Protein AF-A0A061R575-F1 (afdb_monomer_lite)

Foldseek 3Di:
DDDDPPPCLPDALNVLLVVLVVLLVVLVVVLVVCVVVVVVVSNLVSLLSNVVSVVSNLVSLCPGPDPSVVDDRDPDDDPVVVSCVRNPPPPDPDPPPDPDDPDDDDDDDDDDDDDDDDDDPDPDDDPDDDDDDPDPDPDDDDDDDDDDDDDDDDDD

Organism: NCBI:txid582737

Structure (mmCIF, N/CA/C/O backbone):
data_AF-A0A061R575-F1
#
_entry.id   AF-A0A061R575-F1
#
loop_
_atom_site.group_PDB
_atom_site.id
_atom_site.type_symbol
_atom_site.label_atom_id
_atom_site.label_alt_id
_atom_site.label_comp_id
_atom_site.label_asym_id
_atom_site.label_entity_id
_atom_site.label_seq_id
_atom_site.pdbx_PDB_ins_code
_atom_site.Cartn_x
_atom_site.Cartn_y
_atom_site.Cartn_z
_atom_site.occupancy
_atom_site.B_iso_or_equiv
_atom_site.auth_seq_id
_atom_site.auth_comp_id
_atom_site.auth_asym_id
_atom_site.auth_atom_id
_atom_site.pdbx_PDB_model_num
ATOM 1 N N . CYS A 1 1 ? -20.274 30.004 26.695 1.00 40.12 1 CYS A N 1
ATOM 2 C CA . CYS A 1 1 ? -19.547 29.298 25.624 1.00 40.12 1 CYS A CA 1
ATOM 3 C C . CYS A 1 1 ? -18.189 28.884 26.161 1.00 40.12 1 CYS A C 1
ATOM 5 O O . CYS A 1 1 ? -17.322 29.737 26.281 1.00 40.12 1 CYS A O 1
ATOM 7 N N . GLY A 1 2 ? -18.043 27.631 26.593 1.00 44.88 2 GLY A N 1
ATOM 8 C CA . GLY A 1 2 ? -16.719 27.088 26.903 1.00 44.88 2 GLY A CA 1
ATOM 9 C C . GLY A 1 2 ? -15.979 26.779 25.597 1.00 44.88 2 GLY A C 1
ATOM 10 O O . GLY A 1 2 ? -16.652 26.447 24.616 1.00 44.88 2 GLY A O 1
ATOM 11 N N . PRO A 1 3 ? -14.646 26.925 25.543 1.00 55.41 3 PRO A N 1
ATOM 12 C CA . PRO A 1 3 ? -13.882 26.509 24.375 1.00 55.41 3 PRO A CA 1
ATOM 13 C C . PRO A 1 3 ? -14.069 25.000 24.164 1.00 55.41 3 PRO A C 1
ATOM 15 O O . PRO A 1 3 ? -14.052 24.224 25.120 1.00 55.41 3 PRO A O 1
ATOM 18 N N . ALA A 1 4 ? -14.320 24.604 22.916 1.00 45.78 4 ALA A N 1
ATOM 19 C CA . ALA A 1 4 ? -14.393 23.205 22.517 1.00 45.78 4 ALA A CA 1
ATOM 20 C C . ALA A 1 4 ? -13.073 22.499 22.875 1.00 45.78 4 ALA A C 1
ATOM 22 O O . ALA A 1 4 ? -12.019 23.133 22.789 1.00 45.78 4 ALA A O 1
ATOM 23 N N . PRO A 1 5 ? -13.099 21.213 23.262 1.00 53.09 5 PRO A N 1
ATOM 24 C CA . PRO A 1 5 ? -11.868 20.475 23.450 1.00 53.09 5 PRO A CA 1
ATOM 25 C C . PRO A 1 5 ? -11.225 20.337 22.070 1.00 53.09 5 PRO A C 1
ATOM 27 O O . PRO A 1 5 ? -11.738 19.626 21.204 1.00 53.09 5 PRO A O 1
ATOM 30 N N . GLU A 1 6 ? -10.129 21.060 21.852 1.00 48.12 6 GLU A N 1
ATOM 31 C CA . GLU A 1 6 ? -9.140 20.732 20.834 1.00 48.12 6 GLU A CA 1
ATOM 32 C C . GLU A 1 6 ? -8.735 19.283 21.086 1.00 48.12 6 GLU A C 1
ATOM 34 O O . GLU A 1 6 ? -7.987 18.958 22.008 1.00 48.12 6 GLU A O 1
ATOM 39 N N . ALA A 1 7 ? -9.368 18.390 20.330 1.00 48.50 7 ALA A N 1
ATOM 40 C CA . ALA A 1 7 ? -9.127 16.972 20.389 1.00 48.50 7 ALA A CA 1
ATOM 41 C C . ALA A 1 7 ? -7.641 16.756 20.123 1.00 48.50 7 ALA A C 1
ATOM 43 O O . ALA A 1 7 ? -7.135 17.089 19.053 1.00 48.50 7 ALA A O 1
ATOM 44 N N . ALA A 1 8 ? -6.963 16.208 21.125 1.00 47.75 8 ALA A N 1
ATOM 45 C CA . ALA A 1 8 ? -5.613 15.700 21.035 1.00 47.75 8 ALA A CA 1
ATOM 46 C C . ALA A 1 8 ? -5.536 14.670 19.894 1.00 47.75 8 ALA A C 1
ATOM 48 O O . ALA A 1 8 ? -5.775 13.478 20.074 1.00 47.75 8 ALA A O 1
ATOM 49 N N . ILE A 1 9 ? -5.214 15.150 18.698 1.00 57.19 9 ILE A N 1
ATOM 50 C CA . ILE A 1 9 ? -4.926 14.356 17.500 1.00 57.19 9 ILE A CA 1
ATOM 51 C C . ILE A 1 9 ? -3.533 13.706 17.555 1.00 57.19 9 ILE A C 1
ATOM 53 O O . ILE A 1 9 ? -3.105 13.112 16.574 1.00 57.19 9 ILE A O 1
ATOM 57 N N . ASP A 1 10 ? -2.837 13.779 18.694 1.00 54.81 10 ASP A N 1
ATOM 58 C CA . ASP A 1 10 ? -1.394 13.523 18.775 1.00 54.81 10 ASP A CA 1
ATOM 59 C C . ASP A 1 10 ? -0.997 12.254 19.557 1.00 54.81 10 ASP A C 1
ATOM 61 O O . ASP A 1 10 ? 0.130 12.120 20.016 1.00 54.81 10 ASP A O 1
ATOM 65 N N . GLY A 1 11 ? -1.894 11.274 19.718 1.00 60.00 11 GLY A N 1
ATOM 66 C CA . GLY A 1 11 ? -1.464 10.000 20.325 1.00 60.00 11 GLY A CA 1
ATOM 67 C C . GLY A 1 11 ? -2.509 8.911 20.545 1.00 60.00 11 GLY A C 1
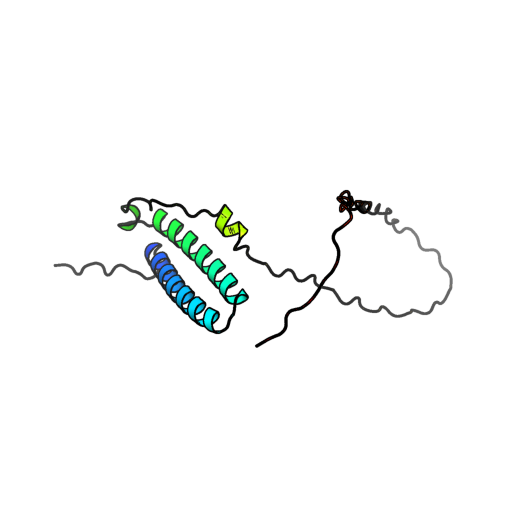ATOM 68 O O . GLY A 1 11 ? -2.146 7.788 20.882 1.00 60.00 11 GLY A O 1
ATOM 69 N N . GLY A 1 12 ? -3.799 9.203 20.357 1.00 66.06 12 GLY A N 1
ATOM 70 C CA . GLY A 1 12 ? -4.851 8.183 20.423 1.00 66.06 12 GLY A CA 1
ATOM 71 C C . GLY A 1 12 ? -4.932 7.315 19.154 1.00 66.06 12 GLY A C 1
ATOM 72 O O . GLY A 1 12 ? -4.374 7.693 18.119 1.00 66.06 12 GLY A O 1
ATOM 73 N N . PRO A 1 13 ? -5.698 6.204 19.176 1.00 71.12 13 PRO A N 1
ATOM 74 C CA . PRO A 1 13 ? -5.924 5.338 18.008 1.00 71.12 13 PRO A CA 1
ATOM 75 C C . PRO A 1 13 ? -6.340 6.114 16.746 1.00 71.12 13 PRO A C 1
ATOM 77 O O . PRO A 1 13 ? -5.897 5.814 15.640 1.00 71.12 13 PRO A O 1
ATOM 80 N N . THR A 1 14 ? -7.127 7.178 16.920 1.00 80.31 14 THR A N 1
ATOM 81 C CA . THR A 1 14 ? -7.562 8.094 15.855 1.00 80.31 14 THR A CA 1
ATOM 82 C C . THR A 1 14 ? -6.404 8.886 15.232 1.00 80.31 14 THR A C 1
ATOM 84 O O . THR A 1 14 ? -6.358 9.048 14.013 1.00 80.31 14 THR A O 1
ATOM 87 N N . GLY A 1 15 ? -5.448 9.353 16.043 1.00 85.81 15 GLY A N 1
ATOM 88 C CA . GLY A 1 15 ? -4.249 10.049 15.560 1.00 85.81 15 GLY A CA 1
ATOM 89 C C . GLY A 1 15 ? -3.336 9.111 14.770 1.00 85.81 15 GLY A C 1
ATOM 90 O O . GLY A 1 15 ? -2.869 9.459 13.687 1.00 85.81 15 GLY A O 1
ATOM 91 N N . GLN A 1 16 ? -3.180 7.871 15.242 1.00 89.50 16 GLN A N 1
ATOM 92 C CA . GLN A 1 16 ? -2.421 6.843 14.527 1.00 89.50 16 GLN A CA 1
ATOM 93 C C . GLN A 1 16 ? -3.052 6.501 13.167 1.00 89.50 16 GLN A C 1
ATOM 95 O O . GLN A 1 16 ? -2.340 6.388 12.169 1.00 89.50 16 GLN A O 1
ATOM 100 N N . VAL A 1 17 ? -4.383 6.381 13.093 1.00 91.50 17 VAL A N 1
ATOM 101 C CA . VAL A 1 17 ? -5.099 6.182 11.820 1.00 91.50 17 VAL A CA 1
ATOM 102 C C . VAL A 1 17 ? -4.820 7.334 10.850 1.00 91.50 17 VAL A C 1
ATOM 104 O O . VAL A 1 17 ? -4.501 7.081 9.688 1.00 91.50 17 VAL A O 1
ATOM 107 N N . ALA A 1 18 ? -4.875 8.585 11.316 1.00 91.88 18 ALA A N 1
ATOM 108 C CA . ALA A 1 18 ? -4.582 9.753 10.485 1.00 91.88 18 ALA A CA 1
ATOM 109 C C . ALA A 1 18 ? -3.135 9.745 9.956 1.00 91.88 18 ALA A C 1
ATOM 111 O O . ALA A 1 18 ? -2.914 9.939 8.760 1.00 91.88 18 ALA A O 1
ATOM 112 N N . GLN A 1 19 ? -2.158 9.436 10.813 1.00 94.81 19 GLN A N 1
ATOM 113 C CA . GLN A 1 19 ? -0.751 9.323 10.416 1.00 94.81 19 GLN A CA 1
ATOM 114 C C . GLN A 1 19 ? -0.520 8.220 9.376 1.00 94.81 19 GLN A C 1
ATOM 116 O O . GLN A 1 19 ? 0.252 8.403 8.436 1.00 94.81 19 GLN A O 1
ATOM 121 N N . LEU A 1 20 ? -1.175 7.065 9.517 1.00 96.38 20 LEU A N 1
ATOM 122 C CA . LEU A 1 20 ? -1.047 5.964 8.558 1.00 96.38 20 LEU A CA 1
ATOM 123 C C . LEU A 1 20 ? -1.705 6.291 7.208 1.00 96.38 20 LEU A C 1
ATOM 125 O O . LEU A 1 20 ? -1.206 5.863 6.164 1.00 96.38 20 LEU A O 1
ATOM 129 N N . LEU A 1 21 ? -2.794 7.066 7.207 1.00 96.25 21 LEU A N 1
ATOM 130 C CA . LEU A 1 21 ? -3.419 7.565 5.979 1.00 96.25 21 LEU A CA 1
ATOM 131 C C . LEU A 1 21 ? -2.500 8.545 5.236 1.00 96.25 21 LEU A C 1
ATOM 133 O O . LEU A 1 21 ? -2.337 8.416 4.021 1.00 96.25 21 LEU A O 1
ATOM 137 N N . ASP A 1 22 ? -1.844 9.458 5.954 1.00 97.44 22 ASP A N 1
ATOM 138 C CA . ASP A 1 22 ? -0.853 10.369 5.367 1.00 97.44 22 ASP A CA 1
ATOM 139 C C . ASP A 1 22 ? 0.370 9.610 4.818 1.00 97.44 22 ASP A C 1
ATOM 141 O O . ASP A 1 22 ? 0.833 9.846 3.699 1.00 97.44 22 ASP A O 1
ATOM 145 N N . GLN A 1 23 ? 0.844 8.590 5.540 1.00 98.12 23 GLN A N 1
ATOM 146 C CA . GLN A 1 23 ? 1.894 7.704 5.033 1.00 98.12 23 GLN A CA 1
ATOM 147 C C . GLN A 1 23 ? 1.476 6.991 3.741 1.00 98.12 23 GLN A C 1
ATOM 149 O O . GLN A 1 23 ? 2.274 6.914 2.808 1.00 98.12 23 GLN A O 1
ATOM 154 N N . ASN A 1 24 ? 0.237 6.499 3.644 1.00 98.19 24 ASN A N 1
ATOM 155 C CA . ASN A 1 24 ? -0.270 5.883 2.415 1.00 98.19 24 ASN A CA 1
ATOM 156 C C . ASN A 1 24 ? -0.312 6.876 1.245 1.00 98.19 24 ASN A C 1
ATOM 158 O O . ASN A 1 24 ? 0.049 6.505 0.126 1.00 98.19 24 ASN A O 1
ATOM 162 N N . PHE A 1 25 ? -0.693 8.132 1.491 1.00 98.25 25 PHE A N 1
ATOM 163 C CA . PHE A 1 25 ? -0.645 9.186 0.475 1.00 98.25 25 PHE A CA 1
ATOM 164 C C . PHE A 1 25 ? 0.780 9.384 -0.069 1.00 98.25 25 PHE A C 1
ATOM 166 O O . PHE A 1 25 ? 0.998 9.369 -1.286 1.00 98.25 25 PHE A O 1
ATOM 173 N N . ASN A 1 26 ? 1.764 9.470 0.827 1.00 98.44 26 ASN A N 1
ATOM 174 C CA . ASN A 1 26 ? 3.173 9.593 0.455 1.00 98.44 26 ASN A CA 1
ATOM 175 C C . ASN A 1 26 ? 3.703 8.346 -0.275 1.00 98.44 26 ASN A C 1
ATOM 177 O O . ASN A 1 26 ? 4.424 8.472 -1.266 1.00 98.44 26 ASN A O 1
ATOM 181 N N . ILE A 1 27 ? 3.298 7.143 0.147 1.00 98.50 27 ILE A N 1
ATOM 182 C CA . ILE A 1 27 ? 3.641 5.885 -0.533 1.00 98.50 27 ILE A CA 1
ATOM 183 C C . ILE A 1 27 ? 3.149 5.897 -1.985 1.00 98.50 27 ILE A C 1
ATOM 185 O O . ILE A 1 27 ? 3.919 5.580 -2.891 1.00 98.50 27 ILE A O 1
ATOM 189 N N . ILE A 1 28 ? 1.901 6.305 -2.235 1.00 98.38 28 ILE A N 1
ATOM 190 C CA . ILE A 1 28 ? 1.345 6.385 -3.596 1.00 98.38 28 ILE A CA 1
ATOM 191 C C . ILE A 1 28 ? 2.142 7.383 -4.446 1.00 98.38 28 ILE A C 1
ATOM 193 O O . ILE A 1 28 ? 2.475 7.096 -5.600 1.00 98.38 28 ILE A O 1
ATOM 197 N N . ALA A 1 29 ? 2.481 8.545 -3.878 1.00 98.38 29 ALA A N 1
ATOM 198 C CA . ALA A 1 29 ? 3.309 9.535 -4.559 1.00 98.38 29 ALA A CA 1
ATOM 199 C C . ALA A 1 29 ? 4.695 8.972 -4.916 1.00 98.38 29 ALA A C 1
ATOM 201 O O . ALA A 1 29 ? 5.181 9.197 -6.025 1.00 98.38 29 ALA A O 1
ATOM 202 N N . GLN A 1 30 ? 5.302 8.193 -4.020 1.00 98.38 30 GLN A N 1
ATOM 203 C CA . GLN A 1 30 ? 6.595 7.560 -4.259 1.00 98.38 30 GLN A CA 1
ATOM 204 C C . GLN A 1 30 ? 6.513 6.443 -5.309 1.00 98.38 30 GLN A C 1
ATOM 206 O O . GLN A 1 30 ? 7.387 6.368 -6.171 1.00 98.38 30 GLN A O 1
ATOM 211 N N . ILE A 1 31 ? 5.452 5.628 -5.302 1.00 98.25 31 ILE A N 1
ATOM 212 C CA . ILE A 1 31 ? 5.215 4.613 -6.342 1.00 98.25 31 ILE A CA 1
ATOM 213 C C . ILE A 1 31 ? 5.143 5.279 -7.716 1.00 98.25 31 ILE A C 1
ATOM 215 O O . ILE A 1 31 ? 5.778 4.816 -8.665 1.00 98.25 31 ILE A O 1
ATOM 219 N N . ARG A 1 32 ? 4.421 6.400 -7.825 1.00 98.25 32 ARG A N 1
ATOM 220 C CA . ARG A 1 32 ? 4.332 7.170 -9.072 1.00 98.25 32 ARG A CA 1
ATOM 221 C C . ARG A 1 32 ? 5.708 7.613 -9.570 1.00 98.25 32 ARG A C 1
ATOM 223 O O . ARG A 1 32 ? 5.976 7.492 -10.763 1.00 98.25 32 ARG A O 1
ATOM 230 N N . GLU A 1 33 ? 6.577 8.111 -8.693 1.00 98.38 33 GLU A N 1
ATOM 231 C CA . GLU A 1 33 ? 7.938 8.490 -9.091 1.00 98.38 33 GLU A CA 1
ATOM 232 C C . GLU A 1 33 ? 8.779 7.269 -9.479 1.00 98.38 33 GLU A C 1
ATOM 234 O O . GLU A 1 33 ? 9.414 7.270 -10.530 1.00 98.38 33 GLU A O 1
ATOM 239 N N . ASN A 1 34 ? 8.725 6.188 -8.703 1.00 98.19 34 ASN A N 1
ATOM 240 C CA . ASN A 1 34 ? 9.437 4.944 -8.992 1.00 98.19 34 ASN A CA 1
ATOM 241 C C . ASN A 1 34 ? 9.026 4.312 -10.332 1.00 98.19 34 ASN A C 1
ATOM 243 O O . ASN A 1 34 ? 9.876 3.734 -11.011 1.00 98.19 34 ASN A O 1
ATOM 247 N N . MET A 1 35 ? 7.758 4.444 -10.741 1.00 97.88 35 MET A N 1
ATOM 248 C CA . MET A 1 35 ? 7.278 3.976 -12.049 1.00 97.88 35 MET A CA 1
ATOM 249 C C . MET A 1 35 ? 7.977 4.687 -13.214 1.00 97.88 35 MET A C 1
ATOM 251 O O . MET A 1 35 ? 8.279 4.040 -14.212 1.00 97.88 35 MET A O 1
ATOM 255 N N . LYS A 1 36 ? 8.311 5.980 -13.080 1.00 97.75 36 LYS A N 1
ATOM 256 C CA . LYS A 1 36 ? 9.076 6.719 -14.107 1.00 97.75 36 LYS A CA 1
ATOM 257 C C . LYS A 1 36 ? 10.485 6.153 -14.303 1.00 97.75 36 LYS A C 1
ATOM 259 O O . LYS A 1 36 ? 11.054 6.279 -15.380 1.00 97.75 36 LYS A O 1
ATOM 264 N N . TRP A 1 37 ? 11.031 5.535 -13.258 1.00 96.88 37 TRP A N 1
ATOM 265 C CA . TRP A 1 37 ? 12.385 4.982 -13.217 1.00 96.88 37 TRP A CA 1
ATOM 266 C C . TRP A 1 37 ? 12.414 3.448 -13.234 1.00 96.88 37 TRP A C 1
ATOM 268 O O . TRP A 1 37 ? 13.467 2.869 -12.983 1.00 96.88 37 TRP A O 1
ATOM 278 N N . PHE A 1 38 ? 11.279 2.788 -13.497 1.00 96.31 38 PHE A N 1
ATOM 279 C CA . PHE A 1 38 ? 11.149 1.323 -13.539 1.00 96.31 38 PHE A CA 1
ATOM 280 C C . PHE A 1 38 ? 11.650 0.601 -12.269 1.00 96.31 38 PHE A C 1
ATOM 282 O O . PHE A 1 38 ? 12.144 -0.526 -12.320 1.00 96.31 38 PHE A O 1
ATOM 289 N N . ARG A 1 39 ? 11.495 1.237 -11.102 1.00 97.00 39 ARG A N 1
ATOM 290 C CA . ARG A 1 39 ? 11.936 0.729 -9.791 1.00 97.00 39 ARG A CA 1
ATOM 291 C C . ARG A 1 39 ? 10.924 -0.244 -9.175 1.00 97.00 39 ARG A C 1
ATOM 293 O O . ARG A 1 39 ? 10.198 0.081 -8.234 1.00 97.00 39 ARG A O 1
ATOM 300 N N . VAL A 1 40 ? 10.819 -1.436 -9.767 1.00 94.44 40 VAL A N 1
ATOM 301 C CA . VAL A 1 40 ? 9.810 -2.453 -9.401 1.00 94.44 40 VAL A CA 1
ATOM 302 C C . VAL A 1 40 ? 10.034 -3.027 -7.997 1.00 94.44 40 VAL A C 1
ATOM 304 O O . VAL A 1 40 ? 9.067 -3.248 -7.266 1.00 94.44 40 VAL A O 1
ATOM 307 N N . ASN A 1 41 ? 11.288 -3.232 -7.592 1.00 93.94 41 ASN A N 1
ATOM 308 C CA . ASN A 1 41 ? 11.609 -3.781 -6.271 1.00 93.94 41 ASN A CA 1
ATOM 309 C C . ASN A 1 41 ? 11.199 -2.805 -5.163 1.00 93.94 41 ASN A C 1
ATOM 311 O O . ASN A 1 41 ? 10.519 -3.181 -4.213 1.00 93.94 41 ASN A O 1
ATOM 315 N N . GLU A 1 42 ? 11.511 -1.523 -5.334 1.00 95.88 42 GLU A N 1
ATOM 316 C CA . GLU A 1 42 ? 11.108 -0.463 -4.416 1.00 95.88 42 GLU A CA 1
ATOM 317 C C . GLU A 1 42 ? 9.584 -0.317 -4.364 1.00 95.88 42 GLU A C 1
ATOM 319 O O . GLU A 1 42 ? 9.022 -0.139 -3.287 1.00 95.88 42 GLU A O 1
ATOM 324 N N . ASN A 1 43 ? 8.895 -0.443 -5.503 1.00 96.75 43 ASN A N 1
ATOM 325 C CA . ASN A 1 43 ? 7.431 -0.470 -5.526 1.00 96.75 43 ASN A CA 1
ATOM 326 C C . ASN A 1 43 ? 6.856 -1.662 -4.761 1.00 96.75 43 ASN A C 1
ATOM 328 O O . ASN A 1 43 ? 5.849 -1.506 -4.078 1.00 96.75 43 ASN A O 1
ATOM 332 N N . THR A 1 44 ? 7.502 -2.825 -4.827 1.00 95.00 44 THR A N 1
ATOM 333 C CA . THR A 1 44 ? 7.081 -4.016 -4.076 1.00 95.00 44 THR A CA 1
ATOM 334 C C . THR A 1 44 ? 7.183 -3.769 -2.569 1.00 95.00 44 THR A C 1
ATOM 336 O O . THR A 1 44 ? 6.207 -3.979 -1.850 1.00 95.00 44 THR A O 1
ATOM 339 N N . GLU A 1 45 ? 8.299 -3.210 -2.096 1.00 95.56 45 GLU A N 1
ATOM 340 C CA . GLU A 1 45 ? 8.478 -2.837 -0.683 1.00 95.56 45 GLU A CA 1
ATOM 341 C C . GLU A 1 45 ? 7.463 -1.780 -0.216 1.00 95.56 45 GLU A C 1
ATOM 343 O O . GLU A 1 45 ? 6.911 -1.858 0.887 1.00 95.56 45 GLU A O 1
ATOM 348 N N . LEU A 1 46 ? 7.164 -0.799 -1.069 1.00 97.31 46 LEU A N 1
ATOM 349 C CA . LEU A 1 46 ? 6.155 0.222 -0.787 1.00 97.31 46 LEU A CA 1
ATOM 350 C C . LEU A 1 46 ? 4.742 -0.363 -0.703 1.00 97.31 46 LEU A C 1
ATOM 352 O O . LEU A 1 46 ? 3.984 0.012 0.192 1.00 97.31 46 LEU A O 1
ATOM 356 N N . LEU A 1 47 ? 4.395 -1.307 -1.579 1.00 96.25 47 LEU A N 1
ATOM 357 C CA . LEU A 1 47 ? 3.111 -2.011 -1.540 1.00 96.25 47 LEU A CA 1
ATOM 358 C C . LEU A 1 47 ? 2.978 -2.888 -0.288 1.00 96.25 47 LEU A C 1
ATOM 360 O O . LEU A 1 47 ? 1.915 -2.902 0.334 1.00 96.25 47 LEU A O 1
ATOM 364 N N . ILE A 1 48 ? 4.056 -3.558 0.134 1.00 95.88 48 ILE A N 1
ATOM 365 C CA . ILE A 1 48 ? 4.106 -4.292 1.409 1.00 95.88 48 ILE A CA 1
ATOM 366 C C . ILE A 1 48 ? 3.820 -3.342 2.580 1.00 95.88 48 ILE A C 1
ATOM 368 O O . ILE A 1 48 ? 2.979 -3.645 3.430 1.00 95.88 48 ILE A O 1
ATOM 372 N N . ARG A 1 49 ? 4.463 -2.167 2.611 1.00 96.38 49 ARG A N 1
ATOM 373 C CA . ARG A 1 49 ? 4.213 -1.155 3.650 1.00 96.38 49 ARG A CA 1
ATOM 374 C C . ARG A 1 49 ? 2.776 -0.634 3.612 1.00 96.38 49 ARG A C 1
ATOM 376 O O . ARG A 1 49 ? 2.147 -0.513 4.657 1.00 96.38 49 ARG A O 1
ATOM 383 N N . MET A 1 50 ? 2.233 -0.371 2.424 1.00 96.31 50 MET A N 1
ATOM 384 C CA . MET A 1 50 ? 0.853 0.094 2.260 1.00 96.31 50 MET A CA 1
ATOM 385 C C . MET A 1 50 ? -0.167 -0.943 2.754 1.00 96.31 50 MET A C 1
ATOM 387 O O . MET A 1 50 ? -1.163 -0.578 3.386 1.00 96.31 50 MET A O 1
ATOM 391 N N . ARG A 1 51 ? 0.089 -2.240 2.521 1.00 95.62 51 ARG A N 1
ATOM 392 C CA . ARG A 1 51 ? -0.710 -3.338 3.091 1.00 95.62 51 ARG A CA 1
ATOM 393 C C . ARG A 1 51 ? -0.681 -3.290 4.617 1.00 95.62 51 ARG A C 1
ATOM 395 O O . ARG A 1 51 ? -1.742 -3.297 5.238 1.00 95.62 51 ARG A O 1
ATOM 402 N N . ASP A 1 52 ? 0.511 -3.218 5.207 1.00 95.25 52 ASP A N 1
ATOM 403 C CA . ASP A 1 52 ? 0.692 -3.200 6.665 1.00 95.25 52 ASP A CA 1
ATOM 404 C C . ASP A 1 52 ? -0.003 -1.979 7.302 1.00 95.25 52 ASP A C 1
ATOM 406 O O . ASP A 1 52 ? -0.717 -2.113 8.302 1.00 95.25 52 ASP A O 1
ATOM 410 N N . ASN A 1 53 ? 0.118 -0.803 6.678 1.00 95.94 53 ASN A N 1
ATOM 411 C CA . ASN A 1 53 ? -0.580 0.414 7.093 1.00 95.94 53 ASN A CA 1
ATOM 412 C C . ASN A 1 53 ? -2.098 0.248 7.029 1.00 95.94 53 ASN A C 1
ATOM 414 O O . ASN A 1 53 ? -2.799 0.610 7.968 1.00 95.94 53 ASN A O 1
ATOM 418 N N . THR A 1 54 ? -2.618 -0.325 5.942 1.00 94.50 54 THR A N 1
ATOM 419 C CA . THR A 1 54 ? -4.064 -0.520 5.774 1.00 94.50 54 THR A CA 1
ATOM 420 C C . THR A 1 54 ? -4.621 -1.494 6.810 1.00 94.50 54 THR A C 1
ATOM 422 O O . THR A 1 54 ? -5.669 -1.228 7.394 1.00 94.50 54 THR A O 1
ATOM 425 N N . LEU A 1 55 ? -3.910 -2.587 7.105 1.00 92.81 55 LEU A N 1
ATOM 426 C CA . LEU A 1 55 ? -4.295 -3.509 8.176 1.00 92.81 55 LEU A CA 1
ATOM 427 C C . LEU A 1 55 ? -4.302 -2.807 9.544 1.00 92.81 55 LEU A C 1
ATOM 429 O O . LEU A 1 55 ? -5.228 -2.985 10.333 1.00 92.81 55 LEU A O 1
ATOM 433 N N . SER A 1 56 ? -3.300 -1.964 9.793 1.00 92.81 56 SER A N 1
ATOM 434 C CA . SER A 1 56 ? -3.189 -1.179 11.025 1.00 92.81 56 SER A CA 1
ATOM 435 C C . SER A 1 56 ? -4.306 -0.138 11.150 1.00 92.81 56 SER A C 1
ATOM 437 O O . SER A 1 56 ? -4.869 0.011 12.230 1.00 92.81 56 SER A O 1
ATOM 439 N N . ILE A 1 57 ? -4.700 0.516 10.051 1.00 92.19 57 ILE A N 1
ATOM 440 C CA . ILE A 1 57 ? -5.848 1.434 10.003 1.00 92.19 57 ILE A CA 1
ATOM 441 C C . ILE A 1 57 ? -7.146 0.696 10.332 1.00 92.19 57 ILE A C 1
ATOM 443 O O . ILE A 1 57 ? -7.890 1.143 11.199 1.00 92.19 57 ILE A O 1
ATOM 447 N N . LEU A 1 58 ? -7.412 -0.444 9.684 1.00 90.38 58 LEU A N 1
ATOM 448 C CA . LEU A 1 58 ? -8.632 -1.223 9.925 1.00 90.38 58 LEU A CA 1
ATOM 449 C C . LEU A 1 58 ? -8.744 -1.663 11.391 1.00 90.38 58 LEU A C 1
ATOM 451 O O . LEU A 1 58 ? -9.820 -1.579 11.982 1.00 90.38 58 LEU A O 1
ATOM 455 N N . ASN A 1 59 ? -7.624 -2.076 11.986 1.00 88.50 59 ASN A N 1
ATOM 456 C CA . ASN A 1 59 ? -7.557 -2.428 13.402 1.00 88.50 59 ASN A CA 1
ATOM 457 C C . ASN A 1 59 ? -7.670 -1.201 14.320 1.00 88.50 59 ASN A C 1
ATOM 459 O O . ASN A 1 59 ? -8.268 -1.293 15.387 1.00 88.50 59 ASN A O 1
ATOM 463 N N . GLY A 1 60 ? -7.102 -0.057 13.937 1.00 89.00 60 GLY A N 1
ATOM 464 C CA . GLY A 1 60 ? -7.199 1.187 14.701 1.00 89.00 60 GLY A CA 1
ATOM 465 C C . GLY A 1 60 ? -8.621 1.742 14.717 1.00 89.00 60 GLY A C 1
ATOM 466 O O . GLY A 1 60 ? -9.101 2.178 15.758 1.00 89.00 60 GLY A O 1
ATOM 467 N N . MET A 1 61 ? -9.335 1.650 13.592 1.00 87.12 61 MET A N 1
ATOM 468 C CA . MET A 1 61 ? -10.736 2.063 13.490 1.00 87.12 61 MET A CA 1
ATOM 469 C C . MET A 1 61 ? -11.652 1.197 14.361 1.00 87.12 61 MET A C 1
ATOM 471 O O . MET A 1 61 ? -12.531 1.740 15.025 1.00 87.12 61 MET A O 1
ATOM 475 N N . SER A 1 62 ? -11.432 -0.123 14.416 1.00 83.19 62 SER A N 1
ATOM 476 C CA . SER A 1 62 ? -12.248 -1.019 15.250 1.00 83.19 62 SER A CA 1
ATOM 477 C C . SER A 1 62 ? -11.986 -0.876 16.753 1.00 83.19 62 SER A C 1
ATOM 479 O O . SER A 1 62 ? -12.886 -1.130 17.546 1.00 83.19 62 SER A O 1
ATOM 481 N N . GLN A 1 63 ? -10.773 -0.470 17.141 1.00 81.50 63 GLN A N 1
ATOM 482 C CA . GLN A 1 63 ? -10.358 -0.293 18.540 1.00 81.50 63 GLN A CA 1
ATOM 483 C C . GLN A 1 63 ? -10.482 1.151 19.041 1.00 81.50 63 GLN A C 1
ATOM 485 O O . GLN A 1 63 ? -10.272 1.410 20.223 1.00 81.50 63 GLN A O 1
ATOM 490 N N . SER A 1 64 ? -10.771 2.104 18.154 1.00 77.44 64 SER A N 1
ATOM 491 C CA . SER A 1 64 ? -10.953 3.502 18.536 1.00 77.44 64 SER A CA 1
ATOM 492 C C . SER A 1 64 ? -12.170 3.664 19.443 1.00 77.44 64 SER A C 1
ATOM 494 O O . SER A 1 64 ? -13.186 3.001 19.245 1.00 77.44 64 SER A O 1
ATOM 496 N N . GLU A 1 65 ? -12.080 4.572 20.412 1.00 71.12 65 GLU A N 1
ATOM 497 C CA . GLU A 1 65 ? -13.219 5.061 21.189 1.00 71.12 65 GLU A CA 1
ATOM 498 C C . GLU A 1 65 ? -13.686 6.403 20.595 1.00 71.12 65 GLU A C 1
ATOM 500 O O . GLU A 1 65 ? -12.868 7.244 20.214 1.00 71.12 65 GLU A O 1
ATOM 505 N N . GLY A 1 66 ? -15.000 6.621 20.485 1.00 76.44 66 GLY A N 1
ATOM 506 C CA . GLY A 1 66 ? -15.582 7.889 20.029 1.00 76.44 66 GLY A CA 1
ATOM 507 C C . GLY A 1 66 ? -16.359 7.785 18.715 1.00 76.44 66 GLY A C 1
ATOM 508 O O . GLY A 1 66 ? -17.135 6.857 18.506 1.00 76.44 66 GLY A O 1
ATOM 509 N N . VAL A 1 67 ? -16.229 8.785 17.835 1.00 76.88 67 VAL A N 1
ATOM 510 C CA . VAL A 1 67 ? -17.041 8.874 16.600 1.00 76.88 67 VAL A CA 1
ATOM 511 C C . VAL A 1 67 ? -16.712 7.747 15.615 1.00 76.88 67 VAL A C 1
ATOM 513 O O . VAL A 1 67 ? -17.608 7.239 14.949 1.00 76.88 67 VAL A O 1
ATOM 516 N N . MET A 1 68 ? -15.452 7.305 15.548 1.00 78.12 68 MET A N 1
ATOM 517 C CA . MET A 1 68 ? -15.057 6.209 14.656 1.00 78.12 68 MET A CA 1
ATOM 518 C C . MET A 1 68 ? -15.688 4.865 15.055 1.00 78.12 68 MET A C 1
ATOM 520 O O . MET A 1 68 ? -16.057 4.110 14.161 1.00 78.12 68 MET A O 1
ATOM 524 N N . SER A 1 69 ? -15.926 4.605 16.348 1.00 78.50 69 SER A N 1
ATOM 525 C CA . SER A 1 69 ? -16.644 3.402 16.817 1.00 78.50 69 SER A CA 1
ATOM 526 C C . SER A 1 69 ? -18.135 3.416 16.468 1.00 78.50 69 SER A C 1
ATOM 528 O O . SER A 1 69 ? -18.780 2.372 16.479 1.00 78.50 69 SER A O 1
ATOM 530 N N . GLN A 1 70 ? -18.694 4.597 16.187 1.00 82.75 70 GLN A N 1
ATOM 531 C CA . GLN A 1 70 ? -20.090 4.762 15.771 1.00 82.75 70 GLN A CA 1
ATOM 532 C C . GLN A 1 70 ? -20.267 4.616 14.259 1.00 82.75 70 GLN A C 1
ATOM 534 O O . GLN A 1 70 ? -21.397 4.492 13.784 1.00 82.75 70 GLN A O 1
ATOM 539 N N . MET A 1 71 ? -19.176 4.650 13.488 1.00 85.12 71 MET A N 1
ATOM 540 C CA . MET A 1 71 ? -19.267 4.431 12.053 1.00 85.12 71 MET A CA 1
ATOM 541 C C . MET A 1 71 ? -19.603 2.965 11.772 1.00 85.12 71 MET A C 1
ATOM 543 O O . MET A 1 71 ? -19.068 2.068 12.428 1.00 85.12 71 MET A O 1
ATOM 547 N N . PRO A 1 72 ? -20.467 2.697 10.779 1.00 83.38 72 PRO A N 1
ATOM 548 C CA . PRO A 1 72 ? -20.708 1.333 10.353 1.00 83.38 72 PRO A CA 1
ATOM 549 C C . PRO A 1 72 ? -19.391 0.696 9.877 1.00 83.38 72 PRO A C 1
ATOM 551 O O . PRO A 1 72 ? -18.550 1.386 9.287 1.00 83.38 72 PRO A O 1
ATOM 554 N N . PRO A 1 73 ? -19.199 -0.616 10.106 1.00 83.25 73 PRO A N 1
ATOM 555 C CA . PRO A 1 73 ? -18.024 -1.314 9.613 1.00 83.25 73 PRO A CA 1
ATOM 556 C C . PRO A 1 73 ? -17.950 -1.186 8.091 1.00 83.25 73 PRO A C 1
ATOM 558 O O . PRO A 1 73 ? -18.970 -1.233 7.397 1.00 83.25 73 PRO A O 1
ATOM 561 N N . LEU A 1 74 ? -16.733 -1.029 7.569 1.00 86.56 74 LEU A N 1
ATOM 562 C CA . LEU A 1 74 ? -16.526 -0.921 6.130 1.00 86.56 74 LEU A CA 1
ATOM 563 C C . LEU A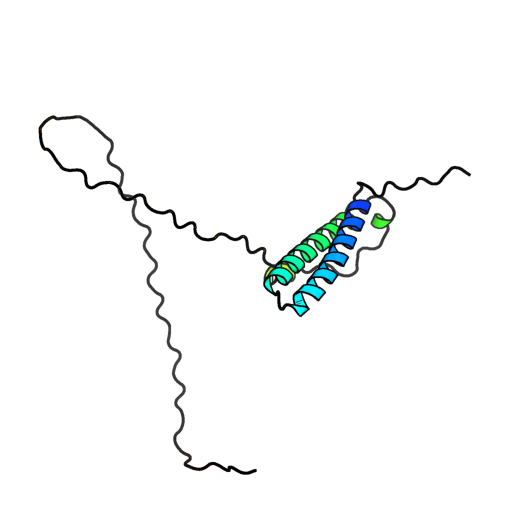 1 74 ? -17.096 -2.167 5.428 1.00 86.56 74 LEU A C 1
ATOM 565 O O . LEU A 1 74 ? -16.868 -3.288 5.889 1.00 86.56 74 LEU A O 1
ATOM 569 N N . PRO A 1 75 ? -17.806 -1.996 4.299 1.00 81.69 75 PRO A N 1
ATOM 570 C CA . PRO A 1 75 ? -18.524 -3.086 3.636 1.00 81.69 75 PRO A CA 1
ATOM 571 C C . PRO A 1 75 ? -17.595 -4.143 3.022 1.00 81.69 75 PRO A C 1
ATOM 573 O O . PRO A 1 75 ? -18.055 -5.196 2.590 1.00 81.69 75 PRO A O 1
ATOM 576 N N . VAL A 1 76 ? -16.287 -3.875 2.972 1.00 85.56 76 VAL A N 1
ATOM 577 C CA . VAL A 1 76 ? -15.276 -4.756 2.393 1.00 85.56 76 VAL A CA 1
ATOM 578 C C . VAL A 1 76 ? -14.194 -5.068 3.421 1.00 85.56 76 VAL A C 1
ATOM 580 O O . VAL A 1 76 ? -13.643 -4.176 4.067 1.00 85.56 76 VAL A O 1
ATOM 583 N N . ARG A 1 77 ? -13.870 -6.357 3.560 1.00 85.06 77 ARG A N 1
ATOM 584 C CA . ARG A 1 77 ? -12.721 -6.825 4.342 1.00 85.06 77 ARG A CA 1
ATOM 585 C C . ARG A 1 77 ? -11.532 -7.026 3.414 1.00 85.06 77 ARG A C 1
ATOM 587 O O . ARG A 1 77 ? -11.687 -7.529 2.303 1.00 85.06 77 ARG A O 1
ATOM 594 N N . MET A 1 78 ? -10.341 -6.667 3.881 1.00 87.88 78 MET A N 1
ATOM 595 C CA . MET A 1 78 ? -9.113 -6.969 3.152 1.00 87.88 78 MET A CA 1
ATOM 596 C C . MET A 1 78 ? -8.921 -8.487 3.053 1.00 87.88 78 MET A C 1
ATOM 598 O O . MET A 1 78 ? -8.957 -9.185 4.065 1.00 87.88 78 MET A O 1
ATOM 602 N N . ASN A 1 79 ? -8.676 -8.986 1.840 1.00 91.50 79 ASN A N 1
ATOM 603 C CA . ASN A 1 79 ? -8.283 -10.374 1.627 1.00 91.50 79 ASN A CA 1
ATOM 604 C C . ASN A 1 79 ? -6.777 -10.521 1.899 1.00 91.50 79 ASN A C 1
ATOM 606 O O . ASN A 1 79 ? -5.948 -10.240 1.033 1.00 91.50 79 ASN A O 1
ATOM 610 N N . LEU A 1 80 ? -6.437 -10.911 3.129 1.00 89.19 80 LEU A N 1
ATOM 611 C CA . LEU A 1 80 ? -5.049 -11.068 3.560 1.00 89.19 80 LEU A CA 1
ATOM 612 C C . LEU A 1 80 ? -4.359 -12.251 2.883 1.00 89.19 80 LEU A C 1
ATOM 614 O O . LEU A 1 80 ? -3.174 -12.144 2.597 1.00 89.19 80 LEU A O 1
ATOM 618 N N . ASP A 1 81 ? -5.077 -13.331 2.579 1.00 90.75 81 ASP A N 1
ATOM 619 C CA . ASP A 1 81 ? -4.496 -14.500 1.910 1.00 90.75 81 ASP A CA 1
ATOM 620 C C . ASP A 1 81 ? -3.990 -14.128 0.513 1.00 90.75 81 ASP A C 1
ATOM 622 O O . ASP A 1 81 ? -2.840 -14.399 0.164 1.00 90.75 81 ASP A O 1
ATOM 626 N N . LEU A 1 82 ? -4.817 -13.403 -0.245 1.00 91.75 82 LEU A N 1
ATOM 627 C CA . LEU A 1 82 ? -4.455 -12.886 -1.561 1.00 91.75 82 LEU A CA 1
ATOM 628 C C . LEU A 1 82 ? -3.363 -11.814 -1.472 1.00 91.75 82 LEU A C 1
ATOM 630 O O . LEU A 1 82 ? -2.422 -11.809 -2.260 1.00 91.75 82 LEU A O 1
ATOM 634 N N . ALA A 1 83 ? -3.464 -10.886 -0.517 1.00 90.56 83 ALA A N 1
ATOM 635 C CA . ALA A 1 83 ? -2.440 -9.858 -0.351 1.00 90.56 83 ALA A CA 1
ATOM 636 C C . ALA A 1 83 ? -1.083 -10.484 -0.005 1.00 90.56 83 ALA A C 1
ATOM 638 O O . ALA A 1 83 ? -0.059 -10.091 -0.558 1.00 90.56 83 ALA A O 1
ATOM 639 N N . ASN A 1 84 ? -1.073 -11.487 0.871 1.00 90.50 84 ASN A N 1
ATOM 640 C CA . ASN A 1 84 ? 0.139 -12.180 1.269 1.00 90.50 84 ASN A CA 1
ATOM 641 C C . ASN A 1 84 ? 0.721 -12.990 0.117 1.00 90.50 84 ASN A C 1
ATOM 643 O O . ASN A 1 84 ? 1.931 -12.922 -0.046 1.00 90.50 84 ASN A O 1
ATOM 647 N N . SER A 1 85 ? -0.097 -13.628 -0.733 1.00 90.75 85 SER A N 1
ATOM 648 C CA . SER A 1 85 ? 0.403 -14.430 -1.861 1.00 90.75 85 SER A CA 1
ATOM 649 C C . SER A 1 85 ? 1.228 -13.639 -2.883 1.00 90.75 85 SER A C 1
ATOM 651 O O . SER A 1 85 ? 2.033 -14.226 -3.603 1.00 90.75 85 SER A O 1
ATOM 653 N N . PHE A 1 86 ? 1.048 -12.318 -2.961 1.00 88.12 86 PHE A N 1
ATOM 654 C CA . PHE A 1 86 ? 1.808 -11.457 -3.877 1.00 88.12 86 PHE A CA 1
ATOM 655 C C . PHE A 1 86 ? 2.765 -10.498 -3.161 1.00 88.12 86 PHE A C 1
ATOM 657 O O . PHE A 1 86 ? 3.800 -10.152 -3.720 1.00 88.12 86 PHE A O 1
ATOM 664 N N . LEU A 1 87 ? 2.454 -10.089 -1.927 1.00 91.00 87 LEU A N 1
ATOM 665 C CA . LEU A 1 87 ? 3.222 -9.121 -1.135 1.00 91.00 87 LEU A CA 1
ATOM 666 C C . LEU A 1 87 ? 3.889 -9.799 0.070 1.00 91.00 87 LEU A C 1
ATOM 668 O O . LEU A 1 87 ? 3.775 -9.349 1.215 1.00 91.00 87 LEU A O 1
ATOM 672 N N . HIS A 1 88 ? 4.566 -10.921 -0.157 1.00 82.88 88 HIS A N 1
ATOM 673 C CA . HIS A 1 88 ? 5.340 -11.573 0.893 1.00 82.88 88 HIS A CA 1
ATOM 674 C C . HIS A 1 88 ? 6.480 -10.655 1.347 1.00 82.88 88 HIS A C 1
ATOM 676 O O . HIS A 1 88 ? 7.179 -10.071 0.522 1.00 82.88 88 HIS A O 1
ATOM 682 N N . LYS A 1 89 ? 6.716 -10.563 2.661 1.00 72.12 89 LYS A N 1
ATOM 683 C CA . LYS A 1 89 ? 7.960 -9.966 3.160 1.00 72.12 89 LYS A CA 1
ATOM 684 C C . LYS A 1 89 ? 9.100 -10.892 2.759 1.00 72.12 89 LYS A C 1
ATOM 686 O O . LYS A 1 89 ? 9.254 -11.961 3.350 1.00 72.12 89 LYS A O 1
ATOM 691 N N . VAL A 1 90 ? 9.893 -10.498 1.767 1.00 62.78 90 VAL A N 1
ATOM 692 C CA . VAL A 1 90 ? 11.154 -11.176 1.470 1.00 62.78 90 VAL A CA 1
ATOM 693 C C . VAL A 1 90 ? 12.127 -10.778 2.576 1.00 62.78 90 VAL A C 1
ATOM 695 O O . VAL A 1 90 ? 12.868 -9.806 2.470 1.00 62.78 90 VAL A O 1
ATOM 698 N N . VAL A 1 91 ? 12.092 -11.499 3.699 1.00 57.12 91 VAL A N 1
ATOM 699 C CA . VAL A 1 91 ? 13.182 -11.436 4.674 1.00 57.12 91 VAL A CA 1
ATOM 700 C C . VAL A 1 91 ? 14.414 -11.957 3.948 1.00 57.12 91 VAL A C 1
ATOM 702 O O . VAL A 1 91 ? 14.500 -13.143 3.634 1.00 57.12 91 VAL A O 1
ATOM 705 N N . GLY A 1 92 ? 15.347 -11.059 3.640 1.00 58.06 92 GLY A N 1
ATOM 706 C CA . GLY A 1 92 ? 16.642 -11.407 3.079 1.00 58.06 92 GLY A CA 1
ATOM 707 C C . GLY A 1 92 ? 17.429 -12.289 4.045 1.00 58.06 92 GLY A C 1
ATOM 708 O O . GLY A 1 92 ? 18.253 -11.798 4.807 1.00 58.06 92 GLY A O 1
ATOM 709 N N . GLN A 1 93 ? 17.205 -13.599 4.007 1.00 43.00 93 GLN A N 1
ATOM 710 C CA . GLN A 1 93 ? 18.221 -14.571 4.385 1.00 43.00 93 GLN A CA 1
ATOM 711 C C . GLN A 1 93 ? 19.044 -14.860 3.134 1.00 43.00 93 GLN A C 1
ATOM 713 O O . GLN A 1 93 ? 18.749 -15.767 2.361 1.00 43.00 93 GLN A O 1
ATOM 718 N N . ALA A 1 94 ? 20.086 -14.059 2.921 1.00 48.06 94 A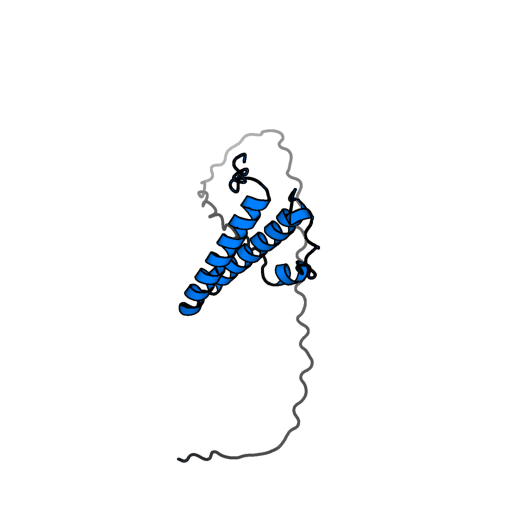LA A N 1
ATOM 719 C CA . ALA A 1 94 ? 21.209 -14.527 2.126 1.00 48.06 94 ALA A CA 1
ATOM 720 C C . ALA A 1 94 ? 21.887 -15.661 2.921 1.00 48.06 94 ALA A C 1
ATOM 722 O O . ALA A 1 94 ? 22.176 -15.456 4.106 1.00 48.06 94 ALA A O 1
ATOM 723 N N . PRO A 1 95 ? 22.157 -16.839 2.328 1.00 52.72 95 PRO A N 1
ATOM 724 C CA . PRO A 1 95 ? 22.975 -17.856 2.975 1.00 52.72 95 PRO A CA 1
ATOM 725 C C . PRO A 1 95 ? 24.329 -17.233 3.328 1.00 52.72 95 PRO A C 1
ATOM 727 O O . PRO A 1 95 ? 25.085 -16.827 2.446 1.00 52.72 95 PRO A O 1
ATOM 730 N N . GLN A 1 96 ? 24.624 -17.099 4.619 1.00 52.38 96 GLN A N 1
ATOM 731 C CA . GLN A 1 96 ? 25.938 -16.672 5.088 1.00 52.38 96 GLN A CA 1
ATOM 732 C C . GLN A 1 96 ? 26.936 -17.789 4.761 1.00 52.38 96 GLN A C 1
ATOM 734 O O . GLN A 1 96 ? 27.064 -18.752 5.516 1.00 52.38 96 GLN A O 1
ATOM 739 N N . ILE A 1 97 ? 27.632 -17.687 3.626 1.00 58.53 97 ILE A N 1
ATOM 740 C CA . ILE A 1 97 ? 28.830 -18.494 3.381 1.00 58.53 97 ILE A CA 1
ATOM 741 C C . ILE A 1 97 ? 29.896 -17.984 4.350 1.00 58.53 97 ILE A C 1
ATOM 743 O O . ILE A 1 97 ? 30.494 -16.931 4.139 1.00 58.53 97 ILE A O 1
ATOM 747 N N . GLN A 1 98 ? 30.098 -18.709 5.448 1.00 49.31 98 GLN A N 1
ATOM 748 C CA . GLN A 1 98 ? 31.213 -18.462 6.356 1.00 49.31 98 GLN A CA 1
ATOM 749 C C . GLN A 1 98 ? 32.522 -18.837 5.641 1.00 49.31 98 GLN A C 1
ATOM 751 O O . GLN A 1 98 ? 32.628 -19.961 5.140 1.00 49.31 98 GLN A O 1
ATOM 756 N N . PRO A 1 99 ? 33.533 -17.952 5.585 1.00 45.69 99 PRO A N 1
ATOM 757 C CA . PRO A 1 99 ? 34.850 -18.331 5.100 1.00 45.69 99 PRO A CA 1
ATOM 758 C C . PRO A 1 99 ? 35.490 -19.267 6.133 1.00 45.69 99 PRO A C 1
ATOM 760 O O . PRO A 1 99 ? 35.818 -18.862 7.246 1.00 45.69 99 PRO A O 1
ATOM 763 N N . GLN A 1 100 ? 35.628 -20.542 5.773 1.00 54.38 100 GLN A N 1
ATOM 764 C CA . GLN A 1 100 ? 36.376 -21.521 6.560 1.00 54.38 100 GLN A CA 1
ATOM 765 C C . GLN A 1 100 ? 37.836 -21.057 6.666 1.00 54.38 100 GLN A C 1
ATOM 767 O O . GLN A 1 100 ? 38.510 -20.836 5.660 1.00 54.38 100 GLN A O 1
ATOM 772 N N . VAL A 1 101 ? 38.304 -20.887 7.902 1.00 50.75 101 VAL A N 1
ATOM 773 C CA . VAL A 1 101 ? 39.681 -20.519 8.236 1.00 50.75 101 VAL A CA 1
ATOM 774 C C . VAL A 1 101 ? 40.590 -21.693 7.868 1.00 50.75 101 VAL A C 1
ATOM 776 O O . VAL A 1 101 ? 40.407 -22.802 8.363 1.00 50.75 101 VAL A O 1
ATOM 779 N N . MET A 1 102 ? 41.556 -21.468 6.980 1.00 48.66 102 MET A N 1
ATOM 780 C CA . MET A 1 102 ? 42.535 -22.477 6.573 1.00 48.66 102 MET A CA 1
ATOM 781 C C . MET A 1 102 ? 43.451 -22.794 7.768 1.00 48.66 102 MET A C 1
ATOM 783 O O . MET A 1 102 ? 44.324 -21.999 8.112 1.00 48.66 102 MET A O 1
ATOM 787 N N . VAL A 1 103 ? 43.225 -23.927 8.441 1.00 51.31 103 VAL A N 1
ATOM 788 C CA . VAL A 1 103 ? 44.056 -24.367 9.571 1.00 51.31 103 VAL A CA 1
ATOM 789 C C . VAL A 1 103 ? 45.318 -25.053 9.043 1.00 51.31 103 VAL A C 1
ATOM 791 O O . VAL A 1 103 ? 45.272 -25.980 8.238 1.00 51.31 103 VAL A O 1
ATOM 794 N N . GLN A 1 104 ? 46.444 -24.520 9.508 1.00 46.97 104 GLN A N 1
ATOM 795 C CA . GLN A 1 104 ? 47.838 -24.849 9.234 1.00 46.97 104 GLN A CA 1
ATOM 796 C C . GLN A 1 104 ? 48.145 -26.362 9.197 1.00 46.97 104 GLN A C 1
ATOM 798 O O . GLN A 1 104 ? 47.823 -27.093 10.131 1.00 46.97 104 GLN A O 1
ATOM 803 N N . LEU A 1 105 ? 48.862 -26.813 8.157 1.00 45.44 105 LEU A N 1
ATOM 804 C CA . LEU A 1 105 ? 49.525 -28.124 8.100 1.00 45.44 105 LEU A CA 1
ATOM 805 C C . LEU A 1 105 ? 50.578 -28.224 9.220 1.00 45.44 105 LEU A C 1
ATOM 807 O O . LEU A 1 105 ? 51.702 -27.739 9.084 1.00 45.44 105 LEU A O 1
ATOM 811 N N . GLY A 1 106 ? 50.177 -28.819 10.343 1.00 41.19 106 GLY A N 1
ATOM 812 C CA . GLY A 1 106 ? 51.031 -29.127 11.484 1.00 41.19 106 GLY A CA 1
ATOM 813 C C . GLY A 1 106 ? 51.874 -30.372 11.224 1.00 41.19 106 GLY A C 1
ATOM 814 O O . GLY A 1 106 ? 51.358 -31.458 10.977 1.00 41.19 106 GLY A O 1
ATOM 815 N N . GLN A 1 107 ? 53.185 -30.177 11.275 1.00 44.91 107 GLN A N 1
ATOM 816 C CA . GLN A 1 107 ? 54.222 -31.197 11.209 1.00 44.91 107 GLN A CA 1
ATOM 817 C C . GLN A 1 107 ? 54.102 -32.167 12.396 1.00 44.91 107 GLN A C 1
ATOM 819 O O . GLN A 1 107 ? 53.818 -31.756 13.520 1.00 44.91 107 GLN A O 1
ATOM 824 N N . VAL A 1 108 ? 54.339 -33.454 12.144 1.00 47.47 108 VAL A N 1
ATOM 825 C CA . VAL A 1 108 ? 54.359 -34.515 13.164 1.00 47.47 108 VAL A CA 1
ATOM 826 C C . VAL A 1 108 ? 55.709 -34.513 13.887 1.00 47.47 108 VAL A C 1
ATOM 828 O O . VAL A 1 108 ? 56.745 -34.447 13.223 1.00 47.47 108 VAL A O 1
ATOM 831 N N . PRO A 1 109 ? 55.723 -34.728 15.212 1.00 43.94 109 PRO A N 1
ATOM 832 C CA . PRO A 1 109 ? 56.714 -35.649 15.750 1.00 43.94 109 PRO A CA 1
ATOM 833 C C . PRO A 1 109 ? 56.089 -36.686 16.690 1.00 43.94 109 PRO A C 1
ATOM 835 O O . PRO A 1 109 ? 55.273 -36.398 17.561 1.00 43.94 109 PRO A O 1
ATOM 838 N N . MET A 1 110 ? 56.513 -37.929 16.481 1.00 50.25 110 MET A N 1
ATOM 839 C CA . MET A 1 110 ? 56.284 -39.084 17.347 1.00 50.25 110 MET A CA 1
ATOM 840 C C . MET A 1 110 ? 56.951 -38.859 18.715 1.00 50.25 110 MET A C 1
ATOM 842 O O . MET A 1 110 ? 58.024 -38.261 18.740 1.00 50.25 110 MET A O 1
ATOM 846 N N . HIS A 1 111 ? 56.355 -39.354 19.811 1.00 43.25 111 HIS A N 1
ATOM 847 C CA . HIS A 1 111 ? 56.962 -40.237 20.838 1.00 43.25 111 HIS A CA 1
ATOM 848 C C . HIS A 1 111 ? 56.112 -40.297 22.134 1.00 43.25 111 HIS A C 1
ATOM 850 O O . HIS A 1 111 ? 56.063 -39.347 22.902 1.00 43.25 111 HIS A O 1
ATOM 856 N N .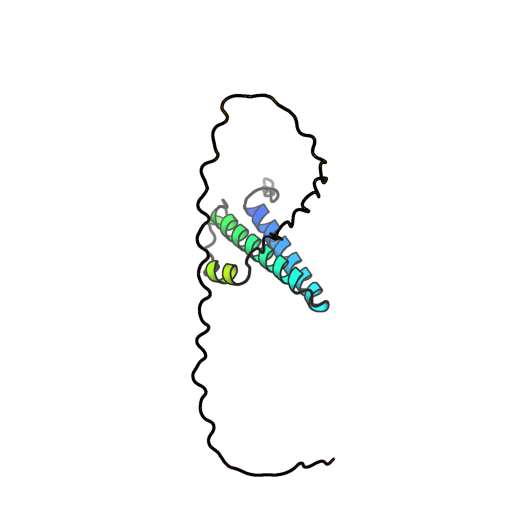 GLY A 1 112 ? 55.512 -41.472 22.376 1.00 44.53 112 GLY A N 1
ATOM 857 C CA . GLY A 1 112 ? 55.487 -42.191 23.664 1.00 44.53 112 GLY A CA 1
ATOM 858 C C . GLY A 1 112 ? 54.756 -41.613 24.888 1.00 44.53 112 GLY A C 1
ATOM 859 O O . GLY A 1 112 ? 55.302 -40.783 25.603 1.00 44.53 112 GLY A O 1
ATOM 860 N N . GLY A 1 113 ? 53.615 -42.217 25.251 1.00 39.88 113 GLY A N 1
ATOM 861 C CA . GLY A 1 113 ? 53.067 -42.187 26.619 1.00 39.88 113 GLY A CA 1
ATOM 862 C C . GLY A 1 113 ? 51.578 -42.570 26.700 1.00 39.88 113 GLY A C 1
ATOM 863 O O . GLY A 1 113 ? 50.810 -42.098 25.863 1.00 39.88 113 GLY A O 1
ATOM 864 N N . PRO A 1 114 ? 51.134 -43.416 27.656 1.00 52.50 114 PRO A N 1
ATOM 865 C CA . PRO A 1 114 ? 49.741 -43.843 27.742 1.00 52.50 114 PRO A CA 1
ATOM 866 C C . PRO A 1 114 ? 48.936 -42.843 28.580 1.00 52.50 114 PRO A C 1
ATOM 868 O O . PRO A 1 114 ? 49.291 -42.569 29.725 1.00 52.50 114 PRO A O 1
ATOM 871 N N . VAL A 1 115 ? 47.832 -42.317 28.042 1.00 47.59 115 VAL A N 1
ATOM 872 C CA . VAL A 1 115 ? 46.895 -41.493 28.817 1.00 47.59 115 VAL A CA 1
ATOM 873 C C . VAL A 1 115 ? 45.469 -41.985 28.599 1.00 47.59 115 VAL A C 1
ATOM 875 O O . VAL A 1 115 ? 45.035 -42.277 27.488 1.00 47.59 115 VAL A O 1
ATOM 878 N N . GLN A 1 116 ? 44.803 -42.152 29.732 1.00 45.75 116 GLN A N 1
ATOM 879 C CA . GLN A 1 116 ? 43.512 -42.775 29.959 1.00 45.75 116 GLN A CA 1
ATOM 880 C C . GLN A 1 116 ? 42.346 -41.995 29.332 1.00 45.75 116 GLN A C 1
ATOM 882 O O . GLN A 1 116 ? 42.337 -40.770 29.332 1.00 45.75 116 GLN A O 1
ATOM 887 N N . GLY A 1 117 ? 41.334 -42.751 28.892 1.00 51.00 117 GLY A N 1
ATOM 888 C CA . GLY A 1 117 ? 39.906 -42.437 29.022 1.00 51.00 117 GLY A CA 1
ATOM 889 C C . GLY A 1 117 ? 39.408 -41.076 28.530 1.00 51.00 117 GLY A C 1
ATOM 890 O O . GLY A 1 117 ? 39.222 -40.162 29.325 1.00 51.00 117 GLY A O 1
ATOM 891 N N . LEU A 1 118 ? 39.026 -41.005 27.252 1.00 43.78 118 LEU A N 1
ATOM 892 C CA . LEU A 1 118 ? 38.085 -40.008 26.729 1.00 43.78 118 LEU A CA 1
ATOM 893 C C . LEU A 1 118 ? 36.900 -40.741 26.071 1.00 43.78 118 LEU A C 1
ATOM 895 O O . LEU A 1 118 ? 37.121 -41.757 25.404 1.00 43.78 118 LEU A O 1
ATOM 899 N N . PRO A 1 119 ? 35.647 -40.284 26.263 1.00 47.88 119 PRO A N 1
ATOM 900 C CA . PRO A 1 119 ? 34.478 -40.945 25.696 1.00 47.88 119 PRO A CA 1
ATOM 901 C C . PRO A 1 119 ? 34.499 -40.813 24.171 1.00 47.88 119 PRO A C 1
ATOM 903 O O . PRO A 1 119 ? 34.669 -39.719 23.633 1.00 47.88 119 PRO A O 1
ATOM 906 N N . GLN A 1 120 ? 34.339 -41.937 23.469 1.00 52.75 120 GLN A N 1
ATOM 907 C CA . GLN A 1 120 ? 34.250 -41.936 22.012 1.00 52.75 120 GLN A CA 1
ATOM 908 C C . GLN A 1 120 ? 32.984 -41.191 21.561 1.00 52.75 120 GLN A C 1
ATOM 910 O O . GLN A 1 120 ? 31.913 -41.429 22.129 1.00 52.75 120 GLN A O 1
ATOM 915 N N . PRO A 1 121 ? 33.059 -40.324 20.537 1.00 47.88 121 PRO A N 1
ATOM 916 C CA . PRO A 1 121 ? 31.863 -39.778 19.925 1.00 47.88 121 PRO A CA 1
ATOM 917 C C . PRO A 1 121 ? 31.119 -40.919 19.224 1.00 47.88 121 PRO A C 1
ATOM 919 O O . PRO A 1 121 ? 31.657 -41.598 18.351 1.00 47.88 121 PRO A O 1
ATOM 922 N N . VAL A 1 122 ? 29.871 -41.140 19.630 1.00 57.97 122 VAL A N 1
ATOM 923 C CA . VAL A 1 122 ? 28.924 -41.999 18.913 1.00 57.97 122 VAL A CA 1
ATOM 924 C C . VAL A 1 122 ? 28.853 -41.537 17.450 1.00 57.97 122 VAL A C 1
ATOM 926 O O . VAL A 1 122 ? 28.686 -40.336 17.218 1.00 57.97 122 VAL A O 1
ATOM 929 N N . PRO A 1 123 ? 28.962 -42.439 16.458 1.00 52.50 123 PRO A N 1
ATOM 930 C CA . PRO A 1 123 ? 28.791 -42.062 15.065 1.00 52.50 123 PRO A CA 1
ATOM 931 C C . PRO A 1 123 ? 27.356 -41.570 14.858 1.00 52.50 123 PRO A C 1
ATOM 933 O O . PRO A 1 123 ? 26.399 -42.339 14.931 1.00 52.50 123 PRO A O 1
ATOM 936 N N . GLN A 1 124 ? 27.207 -40.266 14.621 1.00 56.34 124 GLN A N 1
ATOM 937 C CA . GLN A 1 124 ? 25.960 -39.693 14.133 1.00 56.34 124 GLN A CA 1
ATOM 938 C C . GLN A 1 124 ? 25.685 -40.308 12.758 1.00 56.34 124 GLN A C 1
ATOM 940 O O . GLN A 1 124 ? 26.443 -40.103 11.810 1.00 56.34 124 GLN A O 1
ATOM 945 N N . MET A 1 125 ? 24.617 -41.101 12.664 1.00 53.62 125 MET A N 1
ATOM 946 C CA . MET A 1 125 ? 24.087 -41.560 11.387 1.00 53.62 125 MET A CA 1
ATOM 947 C C . MET A 1 125 ? 23.731 -40.328 10.553 1.00 53.62 125 MET A C 1
ATOM 949 O O . MET A 1 125 ? 22.884 -39.527 10.947 1.00 53.62 125 MET A O 1
ATOM 953 N N . ALA A 1 126 ? 24.404 -40.167 9.415 1.00 52.97 126 ALA A N 1
ATOM 954 C CA . ALA A 1 126 ? 24.058 -39.146 8.443 1.00 52.97 126 ALA A CA 1
ATOM 955 C C . ALA A 1 126 ? 22.591 -39.333 8.004 1.00 52.97 126 ALA A C 1
ATOM 957 O O . ALA A 1 126 ? 22.179 -40.471 7.754 1.00 52.97 126 ALA A O 1
ATOM 958 N N . PRO A 1 127 ? 21.789 -38.260 7.885 1.00 53.50 127 PRO A N 1
ATOM 959 C CA . PRO A 1 127 ? 20.472 -38.370 7.280 1.00 53.50 127 PRO A CA 1
ATOM 960 C C . PRO A 1 127 ? 20.631 -38.813 5.821 1.00 53.50 127 PRO A C 1
ATOM 962 O O . PRO A 1 127 ? 21.403 -38.232 5.056 1.00 53.50 127 PRO A O 1
ATOM 965 N N . ALA A 1 128 ? 19.918 -39.876 5.451 1.00 59.78 128 ALA A N 1
ATOM 966 C CA . ALA A 1 128 ? 19.890 -40.396 4.093 1.00 59.78 128 ALA A CA 1
ATOM 967 C C . ALA A 1 128 ? 19.437 -39.294 3.123 1.00 59.78 128 ALA A C 1
ATOM 969 O O . ALA A 1 128 ? 18.366 -38.708 3.288 1.00 59.78 128 ALA A O 1
ATOM 970 N N . MET A 1 129 ? 20.257 -39.010 2.110 1.00 61.69 129 MET A N 1
ATOM 971 C CA . MET A 1 129 ? 19.869 -38.112 1.028 1.00 61.69 129 MET A CA 1
ATOM 972 C C . MET A 1 129 ? 18.683 -38.720 0.261 1.00 61.69 129 MET A C 1
ATOM 974 O O . MET A 1 129 ? 18.738 -39.906 -0.077 1.00 61.69 129 MET A O 1
ATOM 978 N N . PRO A 1 130 ? 17.620 -37.957 -0.045 1.00 63.47 130 PRO A N 1
ATOM 979 C CA . PRO A 1 130 ? 16.582 -38.439 -0.943 1.00 63.47 130 PRO A CA 1
ATOM 980 C C . PRO A 1 130 ? 17.162 -38.611 -2.354 1.00 63.47 130 PRO A C 1
ATOM 982 O O . PRO A 1 130 ? 17.876 -37.746 -2.864 1.00 63.47 130 PRO A O 1
ATOM 985 N N . ALA A 1 131 ? 16.867 -39.755 -2.972 1.00 63.53 131 ALA A N 1
ATOM 986 C CA . ALA A 1 131 ? 17.259 -40.063 -4.342 1.00 63.53 131 ALA A CA 1
ATOM 987 C C . ALA A 1 131 ? 16.695 -39.020 -5.331 1.00 63.53 131 ALA A C 1
ATOM 989 O O . ALA A 1 131 ? 15.593 -38.507 -5.114 1.00 63.53 131 ALA A O 1
ATOM 990 N N . PRO A 1 132 ? 17.404 -38.712 -6.433 1.00 59.34 132 PRO A N 1
ATOM 991 C CA . PRO A 1 132 ? 16.890 -37.800 -7.444 1.00 59.34 132 PRO A CA 1
ATOM 992 C C . PRO A 1 132 ? 15.629 -38.388 -8.086 1.00 59.34 132 PRO A C 1
ATOM 994 O O . PRO A 1 132 ? 15.632 -39.502 -8.612 1.00 59.34 132 PRO A O 1
ATOM 997 N N . VAL A 1 133 ? 14.541 -37.620 -8.047 1.00 64.75 133 VAL A N 1
ATOM 998 C CA . VAL A 1 133 ? 13.296 -37.937 -8.748 1.00 64.75 133 VAL A CA 1
ATOM 999 C C . VAL A 1 133 ? 13.582 -37.924 -10.248 1.00 64.75 133 VAL A C 1
ATOM 1001 O O . VAL A 1 133 ? 13.970 -36.901 -10.811 1.00 64.75 133 VAL A O 1
ATOM 1004 N N . ALA A 1 134 ? 13.400 -39.072 -10.900 1.00 55.94 134 ALA A N 1
ATOM 1005 C CA . ALA A 1 134 ? 13.491 -39.186 -12.346 1.00 55.94 134 ALA A CA 1
ATOM 1006 C C . ALA A 1 134 ? 12.424 -38.293 -13.001 1.00 55.94 134 ALA A C 1
ATOM 1008 O O . ALA A 1 134 ? 11.218 -38.517 -12.849 1.00 55.94 134 ALA A O 1
ATOM 1009 N N . LEU A 1 135 ? 12.888 -37.280 -13.735 1.00 53.59 135 LEU A N 1
ATOM 1010 C CA . LEU A 1 135 ? 12.073 -36.421 -14.583 1.00 53.59 135 LEU A CA 1
ATOM 1011 C C . LEU A 1 135 ? 11.357 -37.302 -15.616 1.00 53.59 135 LEU A C 1
ATOM 1013 O O . LEU A 1 135 ? 11.963 -37.775 -16.578 1.00 53.59 135 LEU A O 1
ATOM 1017 N N . HIS A 1 136 ? 10.069 -37.556 -15.395 1.00 57.44 136 HIS A N 1
ATOM 1018 C CA . HIS A 1 136 ? 9.231 -38.250 -16.362 1.00 57.44 136 HIS A CA 1
ATOM 1019 C C . HIS A 1 136 ? 9.100 -37.366 -17.602 1.00 57.44 136 HIS A C 1
ATOM 1021 O O . HIS A 1 136 ? 8.397 -36.356 -17.604 1.00 57.44 136 HIS A O 1
ATOM 1027 N N . ARG A 1 137 ? 9.824 -37.745 -18.658 1.00 53.50 137 ARG A N 1
ATOM 1028 C CA . ARG A 1 137 ? 9.706 -37.154 -19.988 1.00 53.50 137 ARG A CA 1
ATOM 1029 C C . ARG A 1 137 ? 8.282 -37.411 -20.502 1.00 53.50 137 ARG A C 1
ATOM 1031 O O . ARG A 1 137 ? 7.908 -38.580 -20.609 1.00 53.50 137 ARG A O 1
ATOM 1038 N N . PRO A 1 138 ? 7.488 -36.379 -20.833 1.00 56.69 138 PRO A N 1
ATOM 1039 C CA . PRO A 1 138 ? 6.181 -36.593 -21.439 1.00 56.69 138 PRO A CA 1
ATOM 1040 C C . PRO A 1 138 ? 6.333 -37.265 -22.817 1.00 56.69 138 PRO A C 1
ATOM 1042 O O . PRO A 1 138 ? 7.353 -37.068 -23.492 1.00 56.69 138 PRO A O 1
ATOM 1045 N N . PRO A 1 139 ? 5.354 -38.080 -23.247 1.00 50.50 139 PRO A N 1
ATOM 1046 C CA . PRO A 1 139 ? 5.399 -38.741 -24.544 1.00 50.50 139 PRO A CA 1
ATOM 1047 C C . PRO A 1 139 ? 5.367 -37.693 -25.659 1.00 50.50 139 PRO A C 1
ATOM 1049 O O . PRO A 1 139 ? 4.486 -36.835 -25.705 1.00 50.50 139 PRO A O 1
ATOM 1052 N N . GLN A 1 140 ? 6.355 -37.761 -26.553 1.00 51.16 140 GLN A N 1
ATOM 1053 C CA . GLN A 1 140 ? 6.417 -36.910 -27.733 1.00 51.16 140 GLN A CA 1
ATOM 1054 C C . GLN A 1 140 ? 5.234 -37.234 -28.645 1.00 51.16 140 GLN A C 1
ATOM 1056 O O . GLN A 1 140 ? 5.093 -38.365 -29.111 1.00 51.16 140 GLN A O 1
ATOM 1061 N N . HIS A 1 141 ? 4.385 -36.236 -28.880 1.00 55.62 141 HIS A N 1
ATOM 1062 C CA . HIS A 1 141 ? 3.346 -36.296 -29.894 1.00 55.62 141 HIS A CA 1
ATOM 1063 C C . HIS A 1 141 ? 4.023 -36.374 -31.265 1.00 55.62 141 HIS A C 1
ATOM 1065 O O . HIS A 1 141 ? 4.721 -35.457 -31.694 1.00 55.62 141 HIS A O 1
ATOM 1071 N N . SER A 1 142 ? 3.845 -37.512 -31.921 1.00 51.50 142 SER A N 1
ATOM 1072 C CA . SER A 1 142 ? 4.265 -37.787 -33.288 1.00 51.50 142 SER A CA 1
ATOM 1073 C C . SER A 1 142 ? 3.648 -36.773 -34.258 1.00 51.50 142 SER A C 1
ATOM 1075 O O . SER A 1 142 ? 2.432 -36.724 -34.431 1.00 51.50 142 SER A O 1
ATOM 1077 N N . GLN A 1 143 ? 4.507 -35.966 -34.883 1.00 56.00 143 GLN A N 1
ATOM 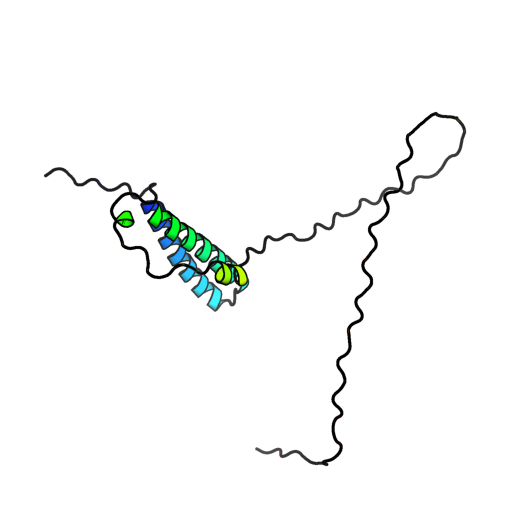1078 C CA . GLN A 1 143 ? 4.184 -35.118 -36.032 1.00 56.00 143 GLN A CA 1
ATOM 1079 C C . GLN A 1 143 ? 3.771 -35.993 -37.232 1.00 56.00 143 GLN A C 1
ATOM 1081 O O . GLN A 1 143 ? 4.473 -36.965 -37.525 1.00 56.00 143 GLN A O 1
ATOM 1086 N N . PRO A 1 144 ? 2.686 -35.667 -37.958 1.00 52.50 144 PRO A N 1
ATOM 1087 C CA . PRO A 1 144 ? 2.393 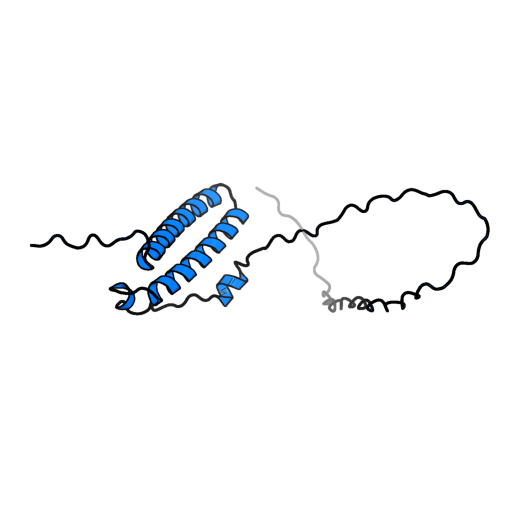-36.301 -39.237 1.00 52.50 144 PRO A CA 1
ATOM 1088 C C . PRO A 1 144 ? 3.287 -35.722 -40.355 1.00 52.50 144 PRO A C 1
ATOM 1090 O O . PRO A 1 144 ? 3.655 -34.544 -40.301 1.00 52.50 144 PRO A O 1
ATOM 1093 N N . PRO A 1 145 ? 3.646 -36.519 -41.378 1.00 47.53 145 PRO A N 1
ATOM 1094 C CA . PRO A 1 145 ? 4.507 -36.077 -42.464 1.00 47.53 145 PRO A CA 1
ATOM 1095 C C . PRO A 1 145 ? 3.698 -35.393 -43.575 1.00 47.53 145 PRO A C 1
ATOM 1097 O O . PRO A 1 145 ? 2.656 -35.894 -43.989 1.00 47.53 145 PRO A O 1
ATOM 1100 N N . GLY A 1 146 ? 4.248 -34.313 -44.133 1.00 45.16 146 GLY A N 1
ATOM 1101 C CA . GLY A 1 146 ? 3.995 -33.927 -45.524 1.00 45.16 146 GLY A CA 1
ATOM 1102 C C . GLY A 1 146 ? 3.151 -32.672 -45.759 1.00 45.16 146 GLY A C 1
ATOM 1103 O O . GLY A 1 146 ? 1.930 -32.728 -45.749 1.00 45.16 146 GLY A O 1
ATOM 1104 N N . ALA A 1 147 ? 3.840 -31.572 -46.075 1.00 46.62 147 ALA A N 1
ATOM 1105 C CA . ALA A 1 147 ? 3.532 -30.604 -47.144 1.00 46.62 147 ALA A CA 1
ATOM 1106 C C . ALA A 1 147 ? 4.651 -29.539 -47.109 1.00 46.62 147 ALA A C 1
ATOM 1108 O O . ALA A 1 147 ? 4.669 -28.667 -46.252 1.00 46.62 147 ALA A O 1
ATOM 1109 N N . SER A 1 148 ? 5.785 -29.794 -47.763 1.00 46.44 148 SER A N 1
ATOM 1110 C CA . SER A 1 148 ? 6.128 -29.256 -49.091 1.00 46.44 148 SER A CA 1
ATOM 1111 C C . SER A 1 148 ? 6.144 -27.717 -49.164 1.00 46.44 148 SER A C 1
ATOM 1113 O O . SER A 1 148 ? 5.090 -27.096 -49.165 1.00 46.44 148 SER A O 1
ATOM 1115 N N . ALA A 1 149 ? 7.368 -27.163 -49.228 1.00 45.00 149 ALA A N 1
ATOM 1116 C CA . ALA A 1 149 ? 7.878 -26.075 -50.094 1.00 45.00 149 ALA A CA 1
ATOM 1117 C C . ALA A 1 149 ? 6.840 -25.130 -50.755 1.00 45.00 149 ALA A C 1
ATOM 1119 O O . ALA A 1 149 ? 5.893 -25.612 -51.359 1.00 45.00 149 ALA A O 1
ATOM 1120 N N . ALA A 1 150 ? 6.963 -23.800 -50.846 1.00 50.69 150 ALA A N 1
ATOM 1121 C CA . ALA A 1 150 ? 8.057 -22.812 -50.792 1.00 50.69 150 ALA A CA 1
ATOM 1122 C C . ALA A 1 150 ? 7.393 -21.391 -50.862 1.00 50.69 150 ALA A C 1
ATOM 1124 O O . ALA A 1 150 ? 6.199 -21.293 -50.592 1.00 50.69 150 ALA A O 1
ATOM 1125 N N . PRO A 1 151 ? 8.045 -20.313 -51.349 1.00 53.12 151 PRO A N 1
ATOM 1126 C CA . PRO A 1 151 ? 9.047 -19.474 -50.697 1.00 53.12 151 PRO A CA 1
ATOM 1127 C C . PRO A 1 151 ? 8.578 -18.011 -50.479 1.00 53.12 151 PRO A C 1
ATOM 1129 O O . PRO A 1 151 ? 7.460 -17.617 -50.792 1.00 53.12 151 PRO A O 1
ATOM 1132 N N . ALA A 1 152 ? 9.504 -17.221 -49.932 1.00 51.34 152 ALA A N 1
ATOM 1133 C CA . ALA A 1 152 ? 9.461 -15.790 -49.658 1.00 51.34 152 ALA A CA 1
ATOM 1134 C C . ALA A 1 152 ? 8.826 -14.900 -50.745 1.00 51.34 152 ALA A C 1
ATOM 1136 O O . ALA A 1 152 ? 9.159 -15.003 -51.925 1.00 51.34 152 ALA A O 1
ATOM 1137 N N . LEU A 1 153 ? 8.043 -13.915 -50.295 1.00 50.34 153 LEU A N 1
ATOM 1138 C CA . LEU A 1 153 ? 7.805 -12.672 -51.022 1.00 50.34 153 LEU A CA 1
ATOM 1139 C C . LEU A 1 153 ? 8.376 -11.502 -50.220 1.00 50.34 153 LEU A C 1
ATOM 1141 O O . LEU A 1 153 ? 7.844 -11.081 -49.197 1.00 50.34 153 LEU A O 1
ATOM 1145 N N . GLN A 1 154 ? 9.513 -11.031 -50.720 1.00 49.03 154 GLN A N 1
ATOM 1146 C CA . GLN A 1 154 ? 10.027 -9.679 -50.563 1.00 49.03 154 GLN A CA 1
ATOM 1147 C C . GLN A 1 154 ? 9.148 -8.705 -51.375 1.00 49.03 154 GLN A C 1
ATOM 1149 O O . GLN A 1 154 ? 8.533 -9.131 -52.354 1.00 49.03 154 GLN A O 1
ATOM 1154 N N . GLN A 1 155 ? 9.244 -7.411 -51.038 1.00 47.97 155 GLN A N 1
ATOM 1155 C CA . GLN A 1 155 ? 8.737 -6.195 -51.714 1.00 47.97 155 GLN A CA 1
ATOM 1156 C C . GLN A 1 155 ? 7.487 -5.597 -51.043 1.00 47.97 155 GLN A C 1
ATOM 1158 O O . GLN A 1 155 ? 6.514 -6.308 -50.831 1.00 47.97 155 GLN A O 1
ATOM 1163 N N . GLN A 1 156 ? 7.446 -4.316 -50.661 1.00 50.44 156 GLN A N 1
ATOM 1164 C CA . GLN A 1 156 ? 8.257 -3.133 -50.997 1.00 50.44 156 GLN A CA 1
ATOM 1165 C C . GLN A 1 156 ? 8.342 -2.197 -49.786 1.00 50.44 156 GLN A C 1
ATOM 1167 O O . GLN A 1 156 ? 7.367 -2.181 -49.002 1.00 50.44 156 GLN A O 1
#

InterPro domains:
  IPR022228 Protein of unknown function DUF3755 [PF12579] (38-70)

pLDDT: mean 70.84, std 20.68, range [39.88, 98.5]

Sequence (156 aa):
CGPAPEAAIDGGPTGQVAQLLDQNFNIIAQIRENMKWFRVNENTELLIRMRDNTLSILNGMSQSEGVMSQMPPLPVRMNLDLANSFLHKVVGQAPQIQPQVMVQLGQVPMHGGPVQGLPQPVPQMAPAMPAPVALHRPPQHSQPPGASAAPALQQQ

Radius of gyration: 33.57 Å; chains: 1; bounding box: 78×73×82 Å

Secondary structure (DSSP, 8-state):
-PPP----TTTSHHHHHHHHHHHHHHHHHHHHHHHHTT-HHHHHHHHHHHHHHHHHHHHHHHH--SHHHHSPPPS----HHHHHHHS------------------PPP----------PPPP--PPPPPPPPP---PPPP--PPP-----------